Protein AF-A0A918AQA9-F1 (afdb_monomer)

InterPro domains:
  IPR001584 Integrase, catalytic core [PF13683] (3-62)
  IPR001584 Integrase, catalytic core [PS50994] (1-69)
  IPR012337 Ribonuclease H-like superfamily [SSF53098] (3-63)
  IPR036397 Ribonuclease H superfamily [G3DSA:3.30.420.10] (1-68)

Organism: NCBI:txid33919

Structure (mmCIF, N/CA/C/O backbone):
data_AF-A0A918AQA9-F1
#
_entry.id   AF-A0A918AQA9-F1
#
loop_
_atom_site.group_PDB
_atom_site.id
_atom_site.type_symbol
_atom_site.label_atom_id
_atom_site.label_alt_id
_atom_site.label_comp_id
_atom_site.label_asym_id
_atom_site.label_entity_id
_atom_site.label_seq_id
_atom_site.pdbx_PDB_ins_code
_atom_site.Cartn_x
_atom_site.Cartn_y
_atom_site.Cartn_z
_atom_site.occupancy
_atom_site.B_iso_or_equiv
_atom_site.auth_seq_id
_atom_site.auth_comp_id
_atom_site.auth_asym_id
_atom_site.auth_atom_id
_atom_site.pdbx_PDB_model_num
ATOM 1 N N . MET A 1 1 ? 0.905 0.675 20.095 1.00 65.06 1 MET A N 1
ATOM 2 C CA . MET A 1 1 ? 1.811 -0.381 19.584 1.00 65.06 1 MET A CA 1
ATOM 3 C C . MET A 1 1 ? 3.086 -0.352 20.414 1.00 65.06 1 MET A C 1
ATOM 5 O O . MET A 1 1 ? 3.583 0.738 20.667 1.00 65.06 1 MET A O 1
ATOM 9 N N . LYS A 1 2 ? 3.597 -1.494 20.889 1.00 83.25 2 LYS A N 1
ATOM 10 C CA . LYS A 1 2 ? 4.867 -1.513 21.633 1.00 83.25 2 LYS A CA 1
ATOM 11 C C . LYS A 1 2 ? 6.021 -1.385 20.636 1.00 83.25 2 LYS A C 1
ATOM 13 O O . LYS A 1 2 ? 6.107 -2.189 19.712 1.00 83.25 2 LYS A O 1
ATOM 18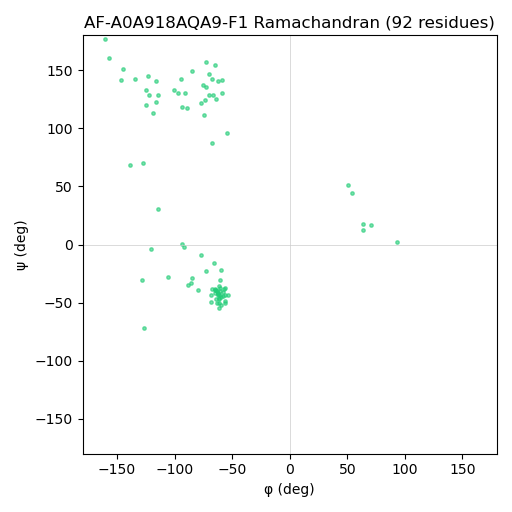 N N . ILE A 1 3 ? 6.864 -0.364 20.795 1.00 85.75 3 ILE A N 1
ATOM 19 C CA . ILE A 1 3 ? 8.029 -0.153 19.925 1.00 85.75 3 ILE A CA 1
ATOM 20 C C . ILE A 1 3 ? 9.049 -1.264 20.226 1.00 85.75 3 ILE A C 1
ATOM 22 O O . ILE A 1 3 ? 9.354 -1.485 21.403 1.00 85.75 3 ILE A O 1
ATOM 26 N N . PRO A 1 4 ? 9.565 -1.984 19.214 1.00 87.94 4 PRO A N 1
ATOM 27 C CA . PRO A 1 4 ? 10.586 -2.991 19.458 1.00 87.94 4 PRO A CA 1
ATOM 28 C C . PRO A 1 4 ? 11.889 -2.341 19.970 1.00 87.94 4 PRO A C 1
ATOM 30 O O . PRO A 1 4 ? 12.160 -1.163 19.711 1.00 87.94 4 PRO A O 1
ATOM 33 N N . PRO A 1 5 ? 12.731 -3.074 20.714 1.00 92.19 5 PRO A N 1
ATOM 34 C CA . PRO A 1 5 ? 13.997 -2.528 21.191 1.00 92.19 5 PRO A CA 1
ATOM 35 C C . PRO A 1 5 ? 14.874 -2.074 20.010 1.00 92.19 5 PRO A C 1
ATOM 37 O O . PRO A 1 5 ? 14.927 -2.738 18.976 1.00 92.19 5 PRO A O 1
ATOM 40 N N . ARG A 1 6 ? 15.580 -0.946 20.173 1.00 91.12 6 ARG A N 1
ATOM 41 C CA . ARG A 1 6 ? 16.536 -0.375 19.195 1.00 91.12 6 ARG A CA 1
ATOM 42 C C . ARG A 1 6 ? 15.954 0.072 17.840 1.00 91.12 6 ARG A C 1
ATOM 44 O O . ARG A 1 6 ? 16.715 0.310 16.910 1.00 91.12 6 ARG A O 1
ATOM 51 N N . CYS A 1 7 ? 14.641 0.265 17.712 1.00 90.06 7 CYS A N 1
ATOM 52 C CA . CYS A 1 7 ? 14.033 0.816 16.490 1.00 90.06 7 CYS A CA 1
ATOM 53 C C . CYS A 1 7 ? 13.115 2.016 16.794 1.00 90.06 7 CYS A C 1
ATOM 55 O O . CYS A 1 7 ? 11.896 1.946 16.629 1.00 90.06 7 CYS A O 1
ATOM 57 N N . PRO A 1 8 ? 13.697 3.167 17.192 1.00 90.25 8 PRO A N 1
ATOM 58 C CA . PRO A 1 8 ? 12.940 4.343 17.636 1.00 90.25 8 PRO A CA 1
ATOM 59 C C . PRO A 1 8 ? 11.986 4.907 16.571 1.00 90.25 8 PRO A C 1
ATOM 61 O O . PRO A 1 8 ? 11.009 5.568 16.903 1.00 90.25 8 PRO A O 1
ATOM 64 N N . ARG A 1 9 ? 12.233 4.625 15.283 1.00 92.06 9 ARG A N 1
ATOM 65 C CA . ARG A 1 9 ? 11.402 5.096 14.163 1.00 92.06 9 ARG A CA 1
ATOM 66 C C . ARG A 1 9 ? 10.320 4.106 13.722 1.00 92.06 9 ARG A C 1
ATOM 68 O O . ARG A 1 9 ? 9.588 4.422 12.790 1.00 92.06 9 ARG A O 1
ATOM 75 N N . ALA A 1 10 ? 10.198 2.936 14.358 1.00 91.62 10 ALA A N 1
ATOM 76 C CA . ALA A 1 10 ? 9.247 1.902 13.933 1.00 91.62 10 ALA A CA 1
ATOM 77 C C . ALA A 1 10 ? 7.802 2.428 13.874 1.00 91.62 10 ALA A C 1
ATOM 79 O O . ALA A 1 10 ? 7.106 2.202 12.886 1.00 91.62 10 ALA A O 1
ATOM 80 N N . ASN A 1 11 ? 7.384 3.200 14.884 1.00 91.19 11 ASN A N 1
ATOM 81 C CA . ASN A 1 11 ? 6.042 3.779 14.919 1.00 91.19 11 ASN A CA 1
ATOM 82 C C . ASN A 1 11 ? 5.819 4.798 13.788 1.00 91.19 11 ASN A C 1
ATOM 84 O O . ASN A 1 11 ? 4.803 4.738 13.110 1.00 91.19 11 ASN A O 1
ATOM 88 N N . ALA A 1 12 ? 6.804 5.656 13.502 1.00 92.19 12 ALA A N 1
ATOM 89 C CA . ALA A 1 12 ? 6.704 6.636 12.419 1.00 92.19 12 ALA A CA 1
ATOM 90 C C . ALA A 1 12 ? 6.519 5.974 11.038 1.00 92.19 12 ALA A C 1
ATOM 92 O O . ALA A 1 12 ? 5.770 6.476 10.201 1.00 92.19 12 ALA A O 1
ATOM 93 N N . TYR A 1 13 ? 7.171 4.830 10.791 1.00 90.31 13 TYR A N 1
ATOM 94 C CA . TYR A 1 13 ? 6.952 4.061 9.562 1.00 90.31 13 TYR A CA 1
ATOM 95 C C . TYR A 1 13 ? 5.556 3.433 9.513 1.00 90.31 13 TYR A C 1
ATOM 97 O O . TYR A 1 13 ? 4.898 3.510 8.475 1.00 90.31 13 TYR A O 1
ATOM 105 N N . ALA A 1 14 ? 5.088 2.858 10.626 1.00 92.38 14 ALA A N 1
ATOM 106 C CA . ALA A 1 14 ? 3.748 2.282 10.717 1.00 92.38 14 ALA A CA 1
ATOM 107 C C . ALA A 1 14 ? 2.658 3.346 10.492 1.00 92.38 14 ALA A C 1
ATOM 109 O O . ALA A 1 14 ? 1.761 3.154 9.674 1.00 92.38 14 ALA A O 1
ATOM 110 N N . GLU A 1 15 ? 2.772 4.501 11.145 1.00 94.56 15 GLU A N 1
ATOM 111 C CA . GLU A 1 15 ? 1.845 5.626 10.995 1.00 94.56 15 GLU A CA 1
ATOM 112 C C . GLU A 1 15 ? 1.842 6.177 9.568 1.00 94.56 15 GLU A C 1
ATOM 114 O O . GLU A 1 15 ? 0.776 6.402 8.990 1.00 94.56 15 GLU A O 1
ATOM 119 N N . ARG A 1 16 ? 3.024 6.330 8.954 1.00 94.50 16 ARG A N 1
ATOM 120 C CA . ARG A 1 16 ? 3.132 6.744 7.550 1.00 94.50 16 ARG A CA 1
ATOM 121 C C . ARG A 1 16 ? 2.444 5.748 6.617 1.00 94.50 16 ARG A C 1
ATOM 123 O O . ARG A 1 16 ? 1.747 6.170 5.692 1.00 94.50 16 ARG A O 1
ATOM 130 N N . PHE A 1 17 ? 2.627 4.447 6.843 1.00 93.88 17 PHE A N 1
ATOM 131 C CA . PHE A 1 17 ? 1.963 3.410 6.056 1.00 93.88 17 PHE A CA 1
ATOM 132 C C . PHE A 1 17 ? 0.438 3.504 6.190 1.00 93.88 17 PHE A C 1
ATOM 134 O O . PHE A 1 17 ? -0.245 3.619 5.174 1.00 93.88 17 PHE A O 1
ATOM 141 N N . VAL A 1 18 ? -0.093 3.567 7.416 1.00 96.00 18 VAL A N 1
ATOM 142 C CA . VAL A 1 18 ? -1.539 3.708 7.670 1.00 96.00 18 VAL A CA 1
ATOM 143 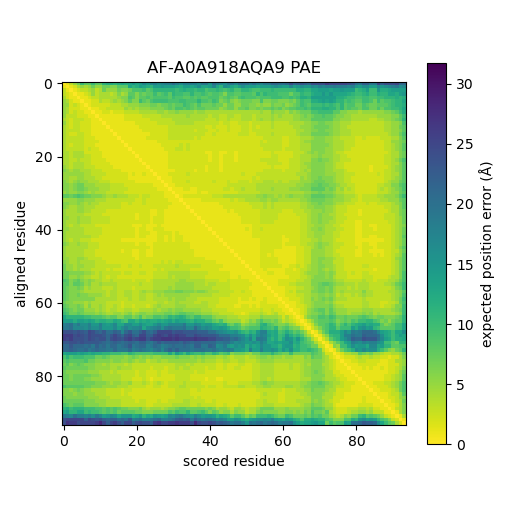C C . VAL A 1 18 ? -2.101 4.966 7.005 1.00 96.00 18 VAL A C 1
ATOM 145 O O . VAL A 1 18 ? -3.132 4.899 6.339 1.00 96.00 18 VAL A O 1
ATOM 148 N N . GLY A 1 19 ? -1.415 6.106 7.115 1.00 97.69 19 GLY A N 1
ATOM 149 C CA . GLY A 1 19 ? -1.829 7.342 6.447 1.00 97.69 19 GLY A CA 1
ATOM 150 C C . GLY A 1 19 ? -1.860 7.222 4.920 1.00 97.69 19 GLY A C 1
ATOM 151 O O . GLY A 1 19 ? -2.746 7.782 4.278 1.00 97.69 19 GLY A O 1
ATOM 152 N N . THR A 1 20 ? -0.932 6.458 4.339 1.00 96.44 20 THR A N 1
ATOM 153 C CA . THR A 1 20 ? -0.901 6.186 2.894 1.00 96.44 20 THR A CA 1
ATOM 154 C C . THR A 1 20 ? -2.079 5.304 2.478 1.00 96.44 20 THR A C 1
ATOM 156 O O . THR A 1 20 ? -2.818 5.674 1.572 1.00 96.44 20 THR A O 1
ATOM 159 N N . VAL A 1 21 ? -2.306 4.187 3.183 1.00 96.69 21 VAL A N 1
ATOM 160 C CA . VAL A 1 21 ? -3.450 3.284 2.953 1.00 96.69 21 VAL A CA 1
ATOM 161 C C . VAL A 1 21 ? -4.766 4.055 3.003 1.00 96.69 21 VAL A C 1
ATOM 163 O O . VAL A 1 21 ? -5.626 3.863 2.147 1.00 96.69 21 VAL A O 1
ATOM 166 N N . ARG A 1 22 ? -4.925 4.955 3.980 1.00 96.94 22 ARG A N 1
ATOM 167 C CA . ARG A 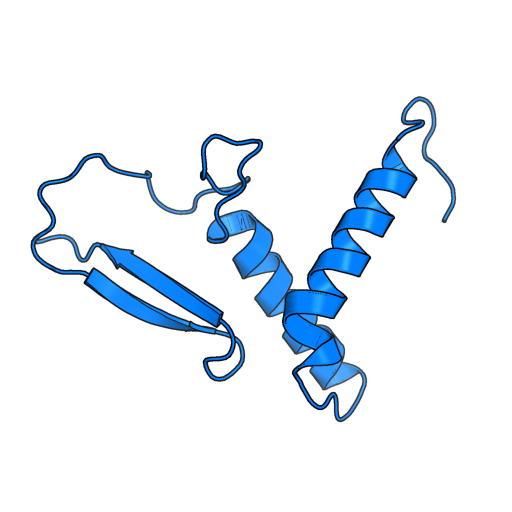1 22 ? -6.151 5.744 4.111 1.00 96.94 22 ARG A CA 1
ATOM 168 C C . ARG A 1 22 ? -6.412 6.617 2.891 1.00 96.94 22 ARG A C 1
ATOM 170 O O . ARG A 1 22 ? -7.444 6.462 2.243 1.00 96.94 22 ARG A O 1
ATOM 177 N 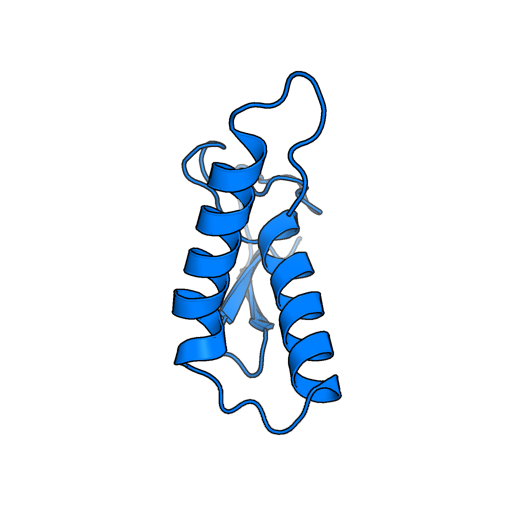N . ARG A 1 23 ? -5.428 7.442 2.530 1.00 97.25 23 ARG A N 1
ATOM 178 C CA . ARG A 1 23 ? -5.526 8.399 1.418 1.00 97.25 23 ARG A CA 1
ATOM 179 C C . ARG A 1 23 ? -5.706 7.721 0.062 1.00 97.25 23 ARG A C 1
ATOM 181 O O . ARG A 1 23 ? -6.430 8.232 -0.788 1.00 97.25 23 ARG A O 1
ATOM 188 N N . GLU A 1 24 ? -5.020 6.604 -0.161 1.00 96.00 24 GLU A N 1
ATOM 189 C CA . GLU A 1 24 ? -5.040 5.914 -1.454 1.00 96.00 24 GLU A CA 1
ATOM 190 C C . GLU A 1 24 ? -6.228 4.957 -1.590 1.00 96.00 24 GLU A C 1
ATOM 192 O O . GLU A 1 24 ? -6.709 4.765 -2.706 1.00 96.00 24 GLU A O 1
ATOM 197 N N . VAL A 1 25 ? -6.722 4.392 -0.480 1.00 96.62 25 VAL A N 1
ATOM 198 C CA . VAL A 1 25 ? -7.689 3.286 -0.490 1.00 96.62 25 VAL A CA 1
ATOM 199 C C . VAL A 1 25 ? -8.929 3.584 0.343 1.00 96.62 25 VAL A C 1
ATOM 201 O O . VAL A 1 25 ? -10.004 3.773 -0.221 1.00 96.62 25 VAL A O 1
ATOM 204 N N . THR A 1 26 ? -8.827 3.591 1.676 1.00 96.06 26 THR A N 1
ATOM 205 C CA . THR A 1 26 ? -10.030 3.497 2.528 1.00 96.06 26 THR A CA 1
ATOM 206 C C . THR A 1 26 ? -10.868 4.770 2.547 1.00 96.06 26 THR A C 1
ATOM 208 O O . THR A 1 26 ? -12.061 4.688 2.799 1.00 96.06 26 THR A O 1
ATOM 211 N N . ASP A 1 27 ? -10.286 5.929 2.242 1.00 96.56 27 ASP A N 1
ATOM 212 C CA . ASP A 1 27 ? -11.035 7.184 2.103 1.00 96.56 27 ASP A CA 1
ATOM 213 C C . ASP A 1 27 ? -11.788 7.257 0.751 1.00 96.56 27 ASP A C 1
ATOM 215 O O . ASP A 1 27 ? -12.586 8.164 0.527 1.00 96.56 27 ASP A O 1
ATOM 219 N N . ARG A 1 28 ? -11.538 6.308 -0.168 1.00 96.06 28 ARG A N 1
ATOM 220 C CA . ARG A 1 28 ? -12.072 6.281 -1.546 1.00 96.06 28 ARG A CA 1
ATOM 221 C C . ARG A 1 28 ? -12.899 5.029 -1.860 1.00 96.06 28 ARG A C 1
ATOM 223 O O . ARG A 1 28 ? -13.439 4.918 -2.957 1.00 96.06 28 ARG A O 1
ATOM 230 N N . LEU A 1 29 ? -12.989 4.086 -0.922 1.00 95.38 29 LEU A N 1
ATOM 231 C CA . LEU A 1 29 ? -13.720 2.827 -1.053 1.00 95.38 29 LEU A CA 1
ATOM 232 C C . LEU A 1 29 ? -14.722 2.679 0.082 1.00 95.38 29 LEU A C 1
ATOM 234 O O . LEU A 1 29 ? -14.375 2.823 1.253 1.00 95.38 29 LEU A O 1
ATOM 238 N N . LEU A 1 30 ? -15.952 2.302 -0.265 1.00 96.19 30 LEU A N 1
ATOM 239 C CA . LEU A 1 30 ? -16.941 1.922 0.732 1.00 96.19 30 LEU A CA 1
ATOM 240 C C . LEU A 1 30 ? -16.600 0.534 1.291 1.00 96.19 30 LEU A C 1
ATOM 242 O O . LEU A 1 30 ? -16.711 -0.482 0.602 1.00 96.19 30 LEU A O 1
ATOM 246 N N . ILE A 1 31 ? -16.194 0.495 2.556 1.00 96.50 31 ILE A N 1
ATOM 247 C CA . ILE A 1 31 ? -15.901 -0.745 3.272 1.00 96.50 31 ILE A CA 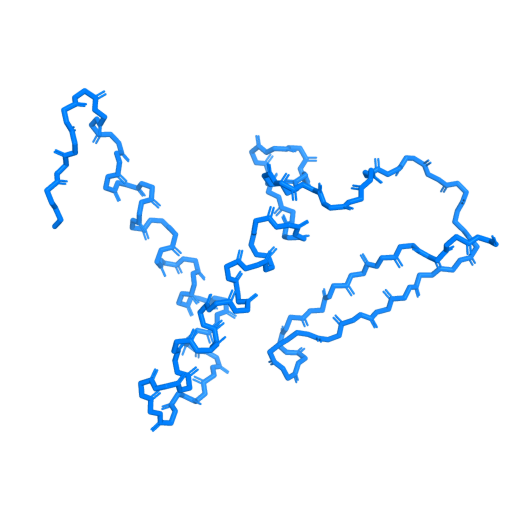1
ATOM 248 C C . ILE A 1 31 ? -17.185 -1.247 3.931 1.00 96.50 31 ILE A C 1
ATOM 250 O O . ILE A 1 31 ? -17.764 -0.587 4.786 1.00 96.50 31 ILE A O 1
ATOM 254 N N . ILE A 1 32 ? -17.625 -2.430 3.509 1.00 97.25 32 ILE A N 1
ATOM 255 C CA . ILE A 1 32 ? -18.949 -2.978 3.848 1.00 97.25 32 ILE A CA 1
ATOM 256 C C . ILE A 1 32 ? -18.907 -3.775 5.157 1.00 97.25 32 ILE A C 1
ATOM 258 O O . ILE A 1 32 ? -19.869 -3.788 5.917 1.00 97.25 32 ILE A O 1
ATOM 262 N N . ASN A 1 33 ? -17.797 -4.465 5.420 1.00 97.62 33 ASN A N 1
ATOM 263 C CA . ASN A 1 33 ? -17.581 -5.239 6.638 1.00 97.62 33 ASN A CA 1
ATOM 264 C C . ASN A 1 33 ? -16.081 -5.503 6.847 1.00 97.62 33 ASN A C 1
ATOM 266 O O . ASN A 1 33 ? -15.244 -5.160 6.006 1.00 97.62 33 ASN A O 1
ATOM 270 N N . GLU A 1 34 ? -15.742 -6.141 7.966 1.00 98.12 34 GLU A N 1
ATOM 271 C CA . GLU A 1 34 ? -14.356 -6.447 8.321 1.00 98.12 34 GLU A CA 1
ATOM 272 C C . GLU A 1 34 ? -13.678 -7.405 7.328 1.00 98.12 34 GLU A C 1
ATOM 274 O O . GLU 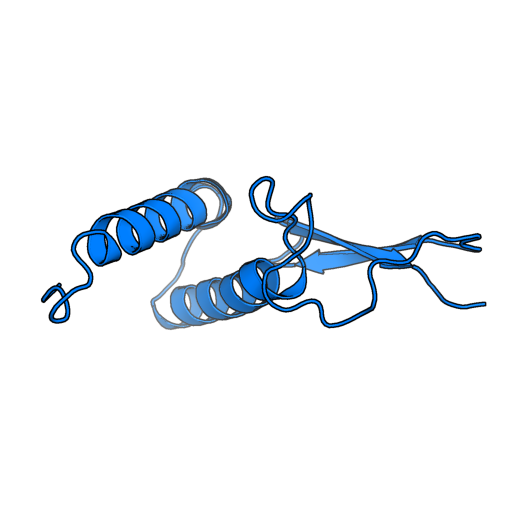A 1 34 ? -12.516 -7.208 6.977 1.00 98.12 34 GLU A O 1
ATOM 279 N N . HIS A 1 35 ? -14.388 -8.423 6.836 1.00 98.38 35 HIS A N 1
ATOM 280 C CA . HIS A 1 35 ? -13.828 -9.361 5.860 1.00 98.38 35 HIS A CA 1
ATOM 281 C C . HIS A 1 35 ? -13.448 -8.647 4.555 1.00 98.38 35 HIS A C 1
ATOM 283 O O . HIS A 1 35 ? -12.355 -8.848 4.023 1.00 98.38 35 HIS A O 1
ATOM 289 N N . HIS A 1 36 ? -14.313 -7.745 4.087 1.00 97.50 36 HIS A N 1
ATOM 290 C CA . HIS A 1 36 ? -14.045 -6.892 2.940 1.00 97.50 36 HIS A CA 1
ATOM 291 C C . HIS A 1 36 ? -12.829 -5.993 3.202 1.00 97.50 36 HIS A C 1
ATOM 293 O O . HIS A 1 36 ? -11.928 -5.948 2.366 1.00 97.50 36 HIS A O 1
ATOM 299 N N . LEU A 1 37 ? -12.739 -5.356 4.378 1.00 97.31 37 LEU A N 1
ATOM 300 C CA . LEU A 1 37 ? -11.569 -4.555 4.748 1.00 97.31 37 LEU A CA 1
ATOM 301 C C . LEU A 1 37 ? -10.277 -5.372 4.684 1.00 97.31 37 LEU A C 1
ATOM 303 O O . LEU A 1 37 ? -9.304 -4.931 4.081 1.00 97.31 37 LEU A O 1
ATOM 307 N N . ARG A 1 38 ? -10.265 -6.572 5.272 1.00 98.06 38 ARG A N 1
ATOM 308 C CA . ARG A 1 38 ? -9.092 -7.455 5.266 1.00 98.06 38 ARG A CA 1
ATOM 309 C C . ARG A 1 38 ? -8.674 -7.821 3.841 1.00 98.06 38 ARG A C 1
ATOM 311 O O . ARG A 1 38 ? -7.496 -7.710 3.524 1.00 98.06 38 ARG A O 1
ATOM 318 N N . SER A 1 39 ? -9.624 -8.176 2.973 1.00 97.56 39 SER A N 1
ATOM 319 C CA . SER A 1 39 ? -9.345 -8.476 1.560 1.00 97.56 39 SER A CA 1
ATOM 320 C C . SER A 1 39 ? -8.776 -7.267 0.805 1.00 97.56 39 SER A C 1
ATOM 322 O O . SER A 1 39 ? -7.825 -7.399 0.033 1.00 97.56 39 SER A O 1
ATOM 324 N N . VAL A 1 40 ? -9.318 -6.072 1.054 1.00 97.75 40 VAL A N 1
ATOM 325 C CA . VAL A 1 40 ? -8.826 -4.821 0.460 1.00 97.75 40 VAL A CA 1
ATOM 326 C C . VAL A 1 40 ? -7.399 -4.521 0.919 1.00 97.75 40 VAL A C 1
ATOM 328 O O . VAL A 1 40 ? -6.541 -4.220 0.089 1.00 97.75 40 VAL A O 1
ATOM 331 N N . LEU A 1 41 ? -7.133 -4.628 2.223 1.00 97.56 41 LEU A N 1
ATOM 332 C CA . LEU A 1 41 ? -5.814 -4.372 2.798 1.00 97.56 41 LEU A CA 1
ATOM 333 C C . LEU A 1 41 ? -4.766 -5.379 2.320 1.00 97.56 41 LEU A C 1
ATOM 335 O O . LEU A 1 41 ? -3.641 -4.971 2.052 1.00 97.56 41 LEU A O 1
ATOM 339 N N . ASP A 1 42 ? -5.128 -6.653 2.168 1.00 97.69 42 ASP A N 1
ATOM 340 C CA . ASP A 1 42 ? -4.230 -7.691 1.653 1.00 97.69 42 ASP A CA 1
ATOM 341 C C . ASP A 1 42 ? -3.818 -7.398 0.203 1.00 97.69 42 ASP A C 1
ATOM 343 O O . ASP A 1 42 ? -2.633 -7.267 -0.106 1.00 97.69 42 ASP A O 1
ATOM 347 N N . ARG A 1 43 ? -4.799 -7.127 -0.671 1.00 97.25 43 ARG A N 1
ATOM 348 C CA . ARG A 1 43 ? -4.534 -6.740 -2.069 1.00 97.25 43 ARG A CA 1
ATOM 349 C C . ARG A 1 43 ? -3.712 -5.457 -2.163 1.00 97.25 43 ARG A C 1
ATOM 351 O O . ARG A 1 43 ? -2.821 -5.361 -3.007 1.00 97.25 43 ARG A O 1
ATOM 358 N N . TYR A 1 44 ? -3.987 -4.475 -1.304 1.00 97.25 44 TYR A N 1
ATOM 359 C CA . TYR A 1 44 ? -3.191 -3.254 -1.256 1.00 97.25 44 TYR A CA 1
ATOM 360 C C . TYR A 1 44 ? -1.768 -3.511 -0.749 1.00 97.25 44 TYR A C 1
ATOM 362 O O . TYR A 1 44 ? -0.830 -2.931 -1.282 1.00 97.25 44 TYR A O 1
ATOM 370 N N . ALA A 1 45 ? -1.569 -4.387 0.237 1.00 96.56 45 ALA A N 1
ATOM 371 C CA . ALA A 1 45 ? -0.241 -4.742 0.725 1.00 96.56 45 ALA A CA 1
ATOM 372 C C . ALA A 1 45 ? 0.587 -5.454 -0.356 1.00 96.56 45 ALA A C 1
ATOM 374 O O . ALA A 1 45 ? 1.779 -5.162 -0.496 1.00 96.56 45 ALA A O 1
ATOM 375 N N . THR A 1 46 ? -0.033 -6.327 -1.160 1.00 96.06 46 THR A N 1
ATOM 376 C CA . THR A 1 46 ? 0.609 -6.910 -2.347 1.00 96.06 46 THR A CA 1
ATOM 377 C C . THR A 1 46 ? 1.022 -5.813 -3.326 1.00 96.06 46 THR A C 1
ATOM 379 O O . THR A 1 46 ? 2.196 -5.727 -3.682 1.00 96.06 46 THR A O 1
ATOM 382 N N . HIS A 1 47 ? 0.097 -4.919 -3.691 1.00 95.38 47 HIS A N 1
ATOM 383 C CA . HIS A 1 47 ? 0.391 -3.791 -4.576 1.00 95.38 47 HIS A CA 1
ATOM 384 C C . HIS A 1 47 ? 1.538 -2.919 -4.036 1.00 95.38 47 HIS A C 1
ATOM 386 O O . HIS A 1 47 ? 2.517 -2.662 -4.734 1.00 95.38 47 HIS A O 1
ATOM 392 N N . TYR A 1 48 ? 1.463 -2.507 -2.771 1.00 95.56 48 TYR A N 1
ATOM 393 C CA . TYR A 1 48 ? 2.423 -1.618 -2.121 1.00 95.56 48 TYR A CA 1
ATOM 394 C C . TYR A 1 48 ? 3.851 -2.173 -2.137 1.00 95.56 48 TYR A C 1
ATOM 396 O O . TYR A 1 48 ? 4.801 -1.421 -2.358 1.00 95.56 48 TYR A O 1
ATOM 404 N N . ASN A 1 49 ? 4.002 -3.477 -1.898 1.00 94.94 49 ASN A N 1
ATOM 405 C CA . ASN A 1 49 ? 5.311 -4.115 -1.800 1.00 94.94 49 ASN A CA 1
ATOM 406 C C . ASN A 1 49 ? 5.878 -4.545 -3.153 1.00 94.94 49 ASN A C 1
ATOM 408 O O . ASN A 1 49 ? 7.095 -4.510 -3.310 1.00 94.94 49 ASN A O 1
ATOM 412 N N . HIS A 1 50 ? 5.029 -4.943 -4.103 1.00 93.56 50 HIS A N 1
ATOM 413 C CA . HIS A 1 50 ? 5.484 -5.559 -5.351 1.00 93.56 50 HIS A CA 1
ATOM 414 C C . HIS A 1 50 ? 5.390 -4.647 -6.573 1.00 93.56 50 HIS A C 1
ATOM 416 O O . HIS A 1 50 ? 6.173 -4.804 -7.502 1.00 93.56 50 HIS A O 1
ATOM 422 N N . ARG A 1 51 ? 4.463 -3.682 -6.584 1.00 92.75 51 ARG A N 1
ATOM 423 C CA . ARG A 1 51 ? 4.104 -2.935 -7.802 1.00 92.75 51 ARG A CA 1
ATOM 424 C C . ARG A 1 51 ? 4.139 -1.416 -7.646 1.00 92.75 51 ARG A C 1
ATOM 426 O O . ARG A 1 51 ? 4.430 -0.721 -8.613 1.00 92.75 51 ARG A O 1
ATOM 433 N N . ARG A 1 52 ? 3.856 -0.879 -6.455 1.00 93.31 52 ARG A N 1
ATOM 434 C CA . ARG A 1 52 ? 3.840 0.571 -6.205 1.00 93.31 52 ARG A CA 1
ATOM 435 C C . ARG A 1 52 ? 5.257 1.141 -6.331 1.00 93.31 52 ARG A C 1
ATOM 437 O O . ARG A 1 52 ? 6.148 0.637 -5.653 1.00 93.31 52 ARG A O 1
ATOM 444 N N . PRO A 1 53 ? 5.479 2.206 -7.117 1.00 91.75 53 PRO A N 1
ATOM 445 C CA . PRO A 1 53 ? 6.772 2.874 -7.167 1.00 91.75 53 PRO A CA 1
ATOM 446 C C . PRO A 1 53 ? 7.011 3.686 -5.887 1.00 91.75 53 PRO A C 1
ATOM 448 O O . PRO A 1 53 ? 6.131 4.419 -5.424 1.00 91.75 53 PRO A O 1
ATOM 451 N N . HIS A 1 54 ? 8.213 3.598 -5.311 1.00 92.19 54 HIS A N 1
ATOM 452 C CA . HIS A 1 54 ? 8.591 4.381 -4.128 1.00 92.19 54 HIS A CA 1
ATOM 453 C C . HIS A 1 54 ? 9.734 5.325 -4.461 1.00 92.19 54 HIS A C 1
ATOM 455 O O . HIS A 1 54 ? 10.817 4.898 -4.844 1.00 92.19 54 HIS A O 1
ATOM 461 N N . GLN A 1 55 ? 9.528 6.625 -4.248 1.00 91.19 55 GLN A N 1
ATOM 462 C CA . GLN A 1 55 ? 10.549 7.646 -4.519 1.00 91.19 55 GLN A CA 1
ATOM 463 C C . GLN A 1 55 ? 11.860 7.393 -3.761 1.00 91.19 55 GLN A C 1
ATOM 465 O O . GLN A 1 55 ? 12.937 7.568 -4.318 1.00 91.19 55 GLN A O 1
ATOM 470 N N . ALA A 1 56 ? 11.775 6.918 -2.515 1.00 90.38 56 ALA A N 1
ATOM 471 C CA . ALA A 1 56 ? 12.951 6.579 -1.712 1.00 90.38 56 ALA A CA 1
ATOM 472 C C . ALA A 1 5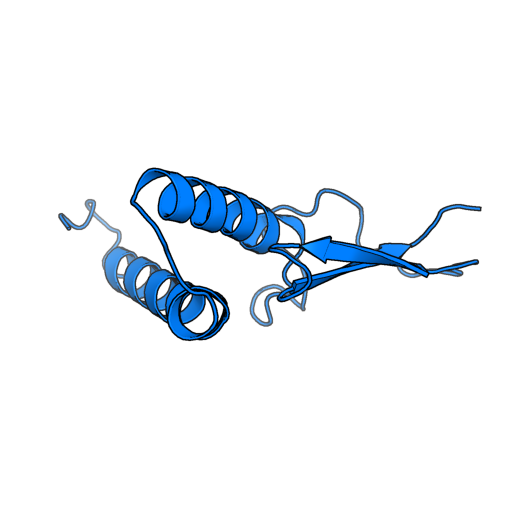6 ? 13.754 5.386 -2.269 1.00 90.38 56 ALA A C 1
ATOM 474 O O . ALA A 1 56 ? 14.896 5.192 -1.870 1.00 90.38 56 ALA A O 1
ATOM 475 N N . LEU A 1 57 ? 13.162 4.601 -3.173 1.00 91.62 57 LEU A N 1
ATOM 476 C CA . LEU A 1 57 ? 13.761 3.433 -3.817 1.00 91.62 57 LEU A CA 1
ATOM 477 C C . LEU A 1 57 ? 13.933 3.659 -5.325 1.00 91.62 57 LEU A C 1
ATOM 479 O O . LEU A 1 57 ? 13.814 2.720 -6.103 1.00 91.62 57 LEU A O 1
ATOM 483 N N . GLN A 1 58 ? 14.152 4.906 -5.757 1.00 92.25 58 GLN A N 1
ATOM 484 C CA . GLN A 1 58 ? 14.325 5.246 -7.178 1.00 92.25 58 GLN A CA 1
ATOM 485 C C . GLN A 1 58 ? 13.158 4.743 -8.046 1.00 92.25 58 GLN A C 1
ATOM 487 O O . GLN A 1 58 ? 13.350 4.153 -9.101 1.00 92.25 58 GLN A O 1
ATOM 492 N N . LEU A 1 59 ? 11.928 4.939 -7.556 1.00 89.81 59 LEU A N 1
ATOM 493 C CA . LEU A 1 59 ? 10.684 4.478 -8.186 1.00 89.81 59 LEU A CA 1
ATOM 494 C C . LEU A 1 59 ? 10.544 2.951 -8.298 1.00 89.81 59 LEU A C 1
ATOM 496 O O . LEU A 1 59 ? 9.601 2.472 -8.920 1.00 89.81 59 LEU A O 1
ATOM 500 N N . SER A 1 60 ? 11.390 2.190 -7.609 1.00 90.12 60 SER A N 1
ATOM 501 C CA . SER A 1 60 ? 11.251 0.740 -7.489 1.00 90.12 60 SER A CA 1
ATOM 502 C C . SER A 1 60 ? 10.292 0.358 -6.352 1.00 90.12 60 SER A C 1
ATOM 504 O O . SER A 1 60 ? 10.198 1.078 -5.348 1.00 90.12 60 SER A O 1
ATOM 506 N N . PRO A 1 61 ? 9.578 -0.775 -6.458 1.00 92.25 61 PRO A N 1
ATOM 507 C CA . PRO A 1 61 ? 8.911 -1.385 -5.320 1.00 92.25 61 PRO A CA 1
ATOM 508 C C . PRO A 1 61 ? 9.928 -2.036 -4.361 1.00 92.25 61 PRO A C 1
ATOM 510 O O . PRO A 1 61 ? 11.023 -2.404 -4.782 1.00 92.25 61 PRO A O 1
ATOM 513 N N . PRO A 1 62 ? 9.587 -2.230 -3.074 1.00 92.69 62 PRO A N 1
ATOM 514 C CA . PRO A 1 62 ? 10.445 -2.913 -2.105 1.00 92.69 62 PRO A CA 1
ATOM 515 C C . PRO A 1 62 ? 10.770 -4.367 -2.464 1.00 92.69 62 PRO A C 1
ATOM 517 O O . PRO A 1 62 ? 11.806 -4.883 -2.051 1.00 92.69 62 PRO A O 1
ATOM 520 N N . ARG A 1 63 ? 9.859 -5.054 -3.160 1.00 92.75 63 ARG A N 1
ATOM 521 C CA . ARG A 1 63 ? 9.959 -6.467 -3.543 1.00 92.75 63 ARG A CA 1
ATOM 522 C C . ARG A 1 63 ? 9.471 -6.651 -4.983 1.00 92.75 63 ARG A C 1
ATOM 524 O O . ARG A 1 63 ? 8.404 -7.230 -5.176 1.00 92.75 63 ARG A O 1
ATOM 531 N N . PRO A 1 64 ? 10.199 -6.140 -5.986 1.00 87.38 64 PRO A N 1
ATOM 532 C CA . PRO A 1 64 ? 9.777 -6.269 -7.374 1.00 87.38 64 PRO A CA 1
ATOM 533 C C . PRO A 1 64 ? 9.639 -7.750 -7.742 1.00 87.38 64 PRO A C 1
ATOM 535 O O . PRO A 1 64 ? 10.521 -8.557 -7.461 1.00 87.38 64 PRO A O 1
ATOM 538 N N . ASP A 1 65 ? 8.506 -8.112 -8.333 1.00 84.81 65 ASP A N 1
ATOM 539 C CA . ASP A 1 65 ? 8.205 -9.454 -8.842 1.00 84.81 65 ASP A CA 1
ATOM 540 C C . ASP A 1 65 ? 8.594 -9.633 -10.321 1.00 84.81 65 ASP A C 1
ATOM 542 O O . ASP A 1 65 ? 8.485 -10.729 -10.865 1.00 84.81 65 ASP A O 1
ATOM 546 N N . TRP A 1 66 ? 9.101 -8.574 -10.954 1.00 73.00 66 TRP A N 1
ATOM 547 C CA . TRP A 1 66 ? 9.717 -8.578 -12.278 1.00 73.00 66 TRP A CA 1
ATOM 548 C C . TRP A 1 66 ? 10.877 -7.567 -12.309 1.00 73.00 66 TRP A C 1
ATOM 550 O O . TRP A 1 66 ? 10.853 -6.586 -11.559 1.00 73.00 66 TRP A O 1
ATOM 560 N N . PRO A 1 67 ? 11.918 -7.789 -13.129 1.00 70.12 67 PRO A N 1
ATOM 561 C CA . PRO A 1 67 ? 13.002 -6.825 -13.271 1.00 70.12 67 PRO A CA 1
ATOM 562 C C . PRO A 1 67 ? 12.458 -5.534 -13.882 1.00 70.12 67 PRO A C 1
ATOM 564 O O . PRO A 1 67 ? 11.863 -5.581 -14.952 1.00 70.12 67 PRO A O 1
ATOM 567 N N . ILE A 1 68 ? 12.678 -4.391 -13.226 1.00 66.31 68 ILE A N 1
ATOM 568 C CA . ILE A 1 68 ? 12.359 -3.066 -13.778 1.00 66.31 68 ILE A CA 1
ATOM 569 C C . ILE A 1 68 ? 13.310 -2.847 -14.958 1.00 66.31 68 ILE A C 1
ATOM 571 O O . ILE A 1 68 ? 14.434 -2.388 -14.780 1.00 66.31 68 ILE A O 1
ATOM 575 N N . ALA A 1 69 ? 12.909 -3.314 -16.136 1.00 63.19 69 ALA A N 1
ATOM 576 C CA . ALA A 1 69 ? 13.751 -3.310 -17.316 1.00 63.19 69 ALA A CA 1
ATOM 577 C C . ALA A 1 69 ? 13.974 -1.874 -17.830 1.00 63.19 69 ALA A C 1
ATOM 579 O O . ALA A 1 69 ? 13.093 -1.015 -17.764 1.00 63.19 69 ALA A O 1
ATOM 580 N N . GLU A 1 70 ? 15.149 -1.616 -18.396 1.00 61.41 70 GLU A N 1
ATOM 581 C CA . GLU A 1 70 ? 15.264 -0.706 -19.536 1.00 61.41 70 GLU A CA 1
ATOM 582 C C . GLU A 1 70 ? 14.702 -1.488 -20.718 1.00 61.41 70 GLU A C 1
ATOM 584 O O . GLU A 1 70 ? 15.157 -2.616 -20.924 1.00 61.41 70 GLU A O 1
ATOM 589 N N . ALA A 1 71 ? 13.704 -1.001 -21.462 1.00 59.34 71 ALA A N 1
ATOM 590 C CA . ALA A 1 71 ? 13.289 -1.808 -22.604 1.00 59.34 71 ALA A CA 1
ATOM 591 C C . ALA A 1 71 ? 12.802 -1.076 -23.844 1.00 59.34 71 ALA A C 1
ATOM 593 O O . ALA A 1 71 ? 12.005 -0.136 -23.801 1.00 59.34 71 ALA A O 1
ATOM 594 N N . ASP A 1 72 ? 13.229 -1.682 -24.948 1.00 64.12 72 ASP A N 1
ATOM 595 C CA . ASP A 1 72 ? 12.378 -2.049 -26.068 1.00 64.12 72 ASP A CA 1
ATOM 596 C C . ASP A 1 72 ? 11.200 -2.908 -25.576 1.00 64.12 72 ASP A C 1
ATOM 598 O O . ASP A 1 72 ? 11.302 -4.121 -25.384 1.00 64.12 72 ASP A O 1
ATOM 602 N N . TYR A 1 73 ? 10.060 -2.262 -25.343 1.00 66.44 73 TYR A N 1
ATOM 603 C CA . TYR A 1 73 ? 8.789 -2.924 -25.059 1.00 66.44 73 TYR A CA 1
ATOM 604 C C . TYR A 1 73 ? 7.932 -2.955 -26.326 1.00 66.44 73 TYR A C 1
ATOM 606 O O . TYR A 1 73 ? 7.743 -1.917 -26.956 1.00 66.44 73 TYR A O 1
ATOM 614 N N . ILE A 1 74 ? 7.336 -4.105 -26.663 1.00 68.44 74 ILE A N 1
ATOM 615 C CA . ILE A 1 74 ? 6.385 -4.190 -27.788 1.00 68.44 74 ILE A CA 1
ATOM 616 C C . ILE A 1 74 ? 4.993 -3.687 -27.376 1.00 68.44 74 ILE A C 1
ATOM 618 O O . ILE A 1 74 ? 4.319 -3.012 -28.153 1.00 68.44 74 ILE A O 1
ATOM 622 N N . SER A 1 75 ? 4.538 -3.992 -26.152 1.00 81.81 75 SER A N 1
ATOM 623 C CA . SER A 1 75 ? 3.262 -3.478 -25.631 1.00 81.81 75 SER A CA 1
ATOM 624 C C . SER A 1 75 ? 3.189 -3.469 -24.098 1.00 81.81 75 SER A C 1
ATOM 626 O O . SER A 1 75 ? 3.947 -4.157 -23.414 1.00 81.81 75 SER A O 1
ATOM 628 N N . ILE A 1 76 ? 2.267 -2.669 -23.550 1.00 86.06 76 ILE A N 1
ATOM 629 C CA . ILE A 1 76 ? 2.025 -2.518 -22.107 1.00 86.06 76 ILE A CA 1
ATOM 630 C C . ILE A 1 76 ? 0.629 -3.050 -21.774 1.00 86.06 76 ILE A C 1
ATOM 632 O O . ILE A 1 76 ? -0.365 -2.622 -22.364 1.00 86.06 76 ILE A O 1
ATOM 636 N N . ARG A 1 77 ? 0.536 -3.935 -20.778 1.00 88.50 77 ARG A N 1
ATOM 637 C CA . ARG A 1 77 ? -0.732 -4.430 -20.234 1.00 88.50 77 ARG A CA 1
ATOM 638 C C . ARG A 1 77 ? -1.119 -3.647 -18.987 1.00 88.50 77 ARG A C 1
ATOM 640 O O . ARG A 1 77 ? -0.336 -3.513 -18.050 1.00 88.50 77 ARG A O 1
ATOM 647 N N . ARG A 1 78 ? -2.368 -3.182 -18.951 1.00 91.81 78 ARG A N 1
ATOM 648 C CA . ARG A 1 78 ? -2.991 -2.603 -17.755 1.00 91.81 78 ARG A CA 1
ATOM 649 C C . ARG A 1 78 ? -3.702 -3.691 -16.954 1.00 91.81 78 ARG A C 1
ATOM 651 O O . ARG A 1 78 ? -4.542 -4.408 -17.493 1.00 91.81 78 ARG A O 1
ATOM 658 N N . ARG A 1 79 ? -3.443 -3.744 -15.650 1.00 92.56 79 ARG A N 1
ATOM 659 C CA . ARG A 1 79 ? -4.114 -4.617 -14.685 1.00 92.56 79 ARG A CA 1
ATOM 660 C C . ARG A 1 79 ? -4.833 -3.777 -13.619 1.00 92.56 79 ARG A C 1
ATOM 662 O O . ARG A 1 79 ? -4.173 -3.103 -12.828 1.00 92.56 79 ARG A O 1
ATOM 669 N N . PRO A 1 80 ? -6.177 -3.795 -13.563 1.00 95.38 80 PRO A N 1
ATOM 670 C CA . PRO A 1 80 ? -6.914 -3.098 -12.516 1.00 95.38 80 PRO A CA 1
ATOM 671 C C . PRO A 1 80 ? -6.832 -3.852 -11.181 1.00 95.38 80 PRO A C 1
ATOM 673 O O . PRO A 1 80 ? -7.001 -5.071 -11.108 1.00 95.38 80 PRO A O 1
ATOM 676 N N . VAL A 1 81 ? -6.631 -3.104 -10.102 1.00 94.69 81 VAL A N 1
ATOM 677 C CA . VAL A 1 81 ? -6.571 -3.574 -8.715 1.00 94.69 81 VAL A CA 1
ATOM 678 C C . VAL A 1 81 ? -7.618 -2.818 -7.895 1.00 94.69 81 VAL A C 1
ATOM 680 O O . VAL A 1 81 ? -7.923 -1.659 -8.175 1.00 94.69 81 VAL A O 1
ATOM 683 N N . LEU A 1 82 ? -8.225 -3.500 -6.914 1.00 95.38 82 LEU A N 1
ATOM 684 C CA . LEU A 1 82 ? -9.303 -2.956 -6.0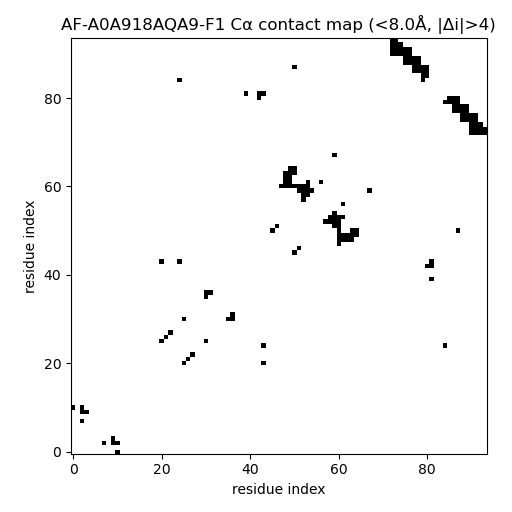72 1.00 95.38 82 LEU A CA 1
ATOM 685 C C . LEU A 1 82 ? -10.441 -2.317 -6.891 1.00 95.38 82 LEU A C 1
ATOM 687 O O . LEU A 1 82 ? -10.807 -1.164 -6.690 1.00 95.38 82 LEU A O 1
ATOM 691 N N . GLY A 1 83 ? -10.960 -3.059 -7.875 1.00 91.38 83 GLY A N 1
ATOM 692 C CA . GLY A 1 83 ? -12.042 -2.573 -8.739 1.00 91.38 83 GLY A CA 1
ATOM 693 C C . GLY A 1 83 ? -11.622 -1.466 -9.713 1.00 91.38 83 GLY A C 1
ATOM 694 O O . GLY A 1 83 ? -12.480 -0.777 -10.249 1.00 91.38 83 GLY A O 1
ATOM 695 N N . GLY A 1 84 ? -10.317 -1.284 -9.945 1.00 94.25 84 GLY A N 1
ATOM 696 C CA . GLY A 1 84 ? -9.782 -0.267 -10.854 1.00 94.25 84 GLY A CA 1
ATOM 697 C C . GLY A 1 84 ? -9.423 1.056 -10.179 1.00 94.25 84 GLY A C 1
ATOM 698 O O . GLY A 1 84 ? -8.942 1.957 -10.869 1.00 94.25 84 GLY A O 1
ATOM 699 N N . LEU A 1 85 ? -9.588 1.156 -8.851 1.00 95.69 85 LEU A N 1
ATOM 700 C CA . LEU A 1 85 ? -9.080 2.281 -8.060 1.00 95.69 85 LEU A CA 1
ATOM 701 C C . LEU A 1 85 ? -7.566 2.448 -8.243 1.00 95.69 85 LEU A C 1
ATOM 703 O O . LEU A 1 85 ? -7.061 3.567 -8.310 1.00 95.69 85 LEU A O 1
ATOM 707 N N . ILE A 1 86 ? -6.859 1.324 -8.349 1.00 95.75 86 ILE A N 1
ATOM 708 C CA . ILE A 1 86 ? -5.431 1.258 -8.639 1.00 95.75 86 ILE A CA 1
ATOM 709 C C . ILE A 1 86 ? -5.256 0.560 -9.984 1.00 95.75 86 ILE A C 1
ATOM 711 O O . ILE A 1 86 ? -5.959 -0.403 -10.292 1.00 95.75 86 ILE A O 1
ATOM 715 N N . ASN A 1 87 ? -4.319 1.045 -10.794 1.00 94.38 87 ASN A N 1
ATOM 716 C CA . ASN A 1 87 ? -3.978 0.438 -12.074 1.00 94.38 87 ASN A CA 1
ATOM 717 C C . ASN A 1 87 ? -2.486 0.148 -12.103 1.00 94.38 87 ASN A C 1
ATOM 719 O O . ASN A 1 87 ? -1.670 1.055 -11.959 1.00 94.38 87 ASN A O 1
ATOM 723 N N . GLU A 1 88 ? -2.157 -1.123 -12.272 1.00 92.38 88 GLU A N 1
ATOM 724 C CA . GLU A 1 88 ? -0.794 -1.594 -12.461 1.00 92.38 88 GLU A CA 1
ATOM 725 C C . GLU A 1 88 ? -0.523 -1.711 -13.957 1.00 92.38 88 GLU A C 1
ATOM 727 O O . GLU A 1 88 ? -1.407 -2.091 -14.730 1.00 92.38 88 GLU A O 1
ATOM 732 N N . TYR A 1 89 ? 0.694 -1.373 -14.360 1.00 87.38 89 TYR A N 1
ATOM 733 C CA . TYR A 1 89 ? 1.134 -1.454 -15.744 1.00 87.38 89 TYR A CA 1
ATOM 734 C C . TYR A 1 89 ? 2.353 -2.350 -15.793 1.00 87.38 89 TYR A C 1
ATOM 736 O O . TYR A 1 89 ? 3.288 -2.171 -15.014 1.00 87.38 89 TYR A O 1
ATOM 744 N N . GLU A 1 90 ? 2.316 -3.328 -16.683 1.00 82.81 90 GLU A N 1
ATOM 745 C CA . GLU A 1 90 ? 3.410 -4.268 -16.859 1.00 82.81 90 GLU A CA 1
ATOM 746 C C . GLU A 1 90 ? 3.717 -4.448 -18.342 1.00 82.81 90 GLU A C 1
ATOM 748 O O . GLU A 1 90 ? 2.800 -4.433 -19.174 1.00 82.81 90 GLU A O 1
ATOM 753 N N . PRO A 1 91 ? 5.000 -4.587 -18.690 1.00 79.31 91 PRO A N 1
ATOM 754 C CA . PRO A 1 91 ? 5.379 -4.878 -20.054 1.00 79.31 91 PRO A CA 1
ATOM 755 C C . PRO A 1 91 ? 4.925 -6.283 -20.439 1.00 79.31 91 PRO A C 1
ATOM 757 O O . PRO A 1 91 ? 4.985 -7.222 -19.644 1.00 79.31 91 PRO A O 1
ATOM 760 N N . VAL A 1 92 ? 4.479 -6.427 -21.680 1.00 73.19 92 VAL A N 1
ATOM 761 C CA . VAL A 1 92 ? 4.251 -7.731 -22.294 1.00 73.19 92 VAL A CA 1
ATOM 762 C C . VAL A 1 92 ? 5.526 -8.084 -23.049 1.00 73.19 92 VAL A C 1
ATOM 764 O O . VAL A 1 92 ? 5.936 -7.342 -23.944 1.00 73.19 92 VAL A O 1
ATOM 767 N N . ALA A 1 93 ? 6.175 -9.180 -22.651 1.00 61.88 93 ALA A N 1
ATOM 768 C CA . ALA A 1 93 ? 7.286 -9.731 -23.417 1.00 61.88 93 ALA A CA 1
ATOM 769 C C . ALA A 1 93 ? 6.788 -10.152 -24.809 1.00 61.88 93 ALA A C 1
ATOM 771 O O . ALA A 1 93 ? 5.661 -10.636 -24.935 1.00 61.88 93 ALA A O 1
ATOM 772 N N . ALA A 1 94 ? 7.625 -9.904 -25.815 1.00 54.22 94 ALA A N 1
ATOM 773 C CA . ALA A 1 94 ? 7.421 -10.29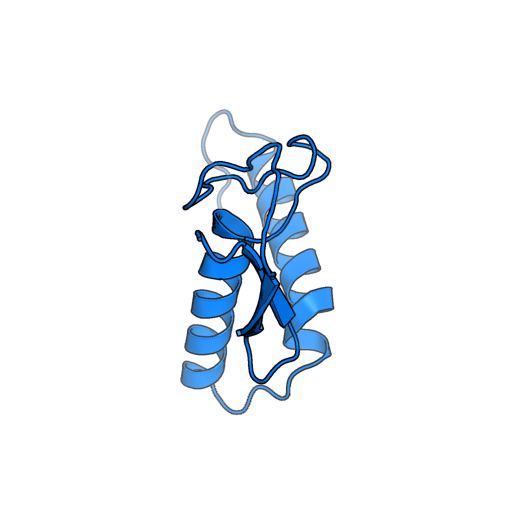8 -27.206 1.00 54.22 94 ALA A CA 1
ATOM 774 C C . ALA A 1 94 ? 7.227 -11.811 -27.364 1.00 54.22 94 ALA A C 1
ATOM 776 O O . ALA A 1 94 ? 7.970 -12.558 -26.684 1.00 54.22 94 ALA A O 1
#

Foldseek 3Di:
DDDDPPCPCPVVVVVVVVVVCVVLPVVPDDQPDDVSVVVLVVQVVCCQQAFQQDVVVVGHHVHHPDPPDPDPAPDKDWDATPNNSDIGIDGDDD

Radius of gyration: 15.99 Å; Cα contacts (8 Å, |Δi|>4): 82; chains: 1; bounding box: 36×19×49 Å

pLDDT: mean 89.32, std 10.6, range [54.22, 98.38]

Sequence (94 aa):
MKIPPRCPRANAYAERFVGTVRREVTDRLLIINEHHLRSVLDRYATHYNHRRPHQALQLSPPRPDWPIAEADYISIRRRPVLGGLINEYEPVAA

Solvent-accessible surface area (backbone atoms only — not comparable to full-atom values): 5920 Å² total; per-residue (Å²): 133,86,72,62,88,95,40,92,58,53,60,61,53,53,52,52,49,52,55,47,48,35,73,75,40,61,77,77,46,91,72,85,48,70,70,55,44,51,55,53,50,51,55,47,52,51,38,52,35,35,66,38,63,31,77,95,52,79,52,36,30,87,49,57,86,60,82,88,68,89,72,97,63,82,46,77,46,78,45,68,38,84,93,50,81,40,75,46,77,44,76,43,84,127

Secondary structure (DSSP, 8-state):
-PPPTT-TTHHHHHHHHHHHHIIIIITTS---SHHHHHHHHHHHHHHHHHTS-BGGGTTB-SS-SS-------SEEEEEEEGGGTEEEEEEEP-

Mean predicted aligned error: 5.41 Å